Protein AF-A0A8K9XHC2-F1 (afdb_monomer)

Secondary structure (DSSP, 8-state):
-----STTPPPHHHHHHTTPPEEE--TT-HHHHHHHHHHH--TT--TT--GGGGGG-EEEGGGS-GGGEE--HHHHHTT-----EEPTT------GGG--S-S-----------------------

Struct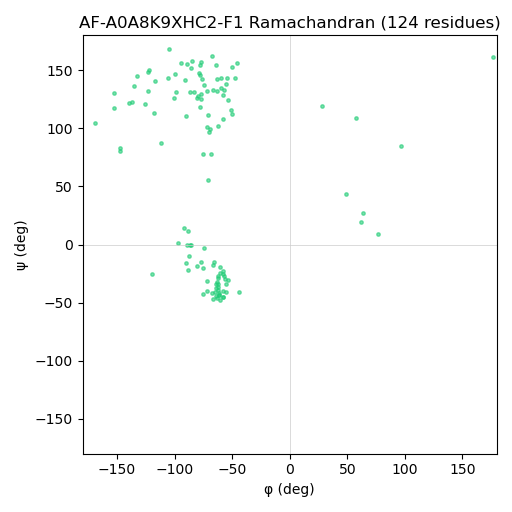ure (mmCIF, N/CA/C/O backbone):
data_AF-A0A8K9XHC2-F1
#
_entry.id   AF-A0A8K9XHC2-F1
#
loop_
_atom_site.group_PDB
_atom_site.id
_atom_site.type_symbol
_atom_site.label_atom_id
_atom_site.label_alt_id
_atom_site.label_comp_id
_atom_site.label_asym_id
_atom_site.label_entity_id
_atom_site.label_seq_id
_atom_site.pdbx_PDB_ins_code
_atom_site.Cartn_x
_atom_site.Cartn_y
_atom_site.Cartn_z
_atom_site.occupancy
_atom_site.B_iso_or_equiv
_atom_site.auth_seq_id
_atom_site.auth_comp_id
_atom_site.auth_asym_id
_atom_site.auth_atom_id
_atom_site.pdbx_PDB_model_num
ATOM 1 N N . MET A 1 1 ? -12.303 -5.537 -10.959 1.00 60.41 1 MET A N 1
ATOM 2 C CA . MET A 1 1 ? -11.953 -6.558 -9.946 1.00 60.41 1 MET A CA 1
ATOM 3 C C . MET A 1 1 ? -10.727 -6.063 -9.190 1.00 60.41 1 MET A C 1
ATOM 5 O O . MET A 1 1 ? -9.755 -5.713 -9.847 1.00 60.41 1 MET A O 1
ATOM 9 N N . VAL A 1 2 ? -10.771 -5.941 -7.861 1.00 71.94 2 VAL A N 1
ATOM 10 C CA . VAL A 1 2 ? -9.619 -5.462 -7.070 1.00 71.94 2 VAL A CA 1
ATOM 11 C C . VAL A 1 2 ? -8.892 -6.669 -6.490 1.00 71.94 2 VAL A C 1
ATOM 13 O O . VAL A 1 2 ? -9.538 -7.548 -5.931 1.00 71.94 2 VAL A O 1
ATOM 16 N N . TRP A 1 3 ? -7.571 -6.725 -6.634 1.00 79.62 3 TRP A N 1
ATOM 17 C CA . TRP A 1 3 ? -6.740 -7.809 -6.113 1.00 79.62 3 TRP A CA 1
ATOM 18 C C . TRP A 1 3 ? -5.671 -7.243 -5.182 1.00 79.62 3 TRP A C 1
ATOM 20 O O . TRP A 1 3 ? -5.235 -6.104 -5.358 1.00 79.62 3 TRP A O 1
ATOM 30 N N . CYS A 1 4 ? -5.284 -8.017 -4.169 1.00 86.12 4 CYS A N 1
ATOM 31 C CA . CYS A 1 4 ? -4.171 -7.648 -3.306 1.00 86.12 4 CYS A CA 1
ATOM 32 C C . CYS A 1 4 ? -2.860 -7.930 -4.043 1.00 86.12 4 CYS A C 1
ATOM 34 O O . CYS A 1 4 ? -2.656 -9.029 -4.548 1.00 86.12 4 CYS A O 1
ATOM 36 N N . SER A 1 5 ? -1.959 -6.953 -4.084 1.00 87.00 5 SER A N 1
ATOM 37 C CA . SER A 1 5 ? -0.645 -7.086 -4.714 1.00 87.00 5 SER A CA 1
ATOM 38 C C . SER A 1 5 ? 0.333 -7.933 -3.894 1.00 87.00 5 SER A C 1
ATOM 40 O O . SER A 1 5 ? 1.453 -8.149 -4.345 1.00 87.00 5 SER A O 1
ATOM 42 N N . VAL A 1 6 ? -0.058 -8.409 -2.708 1.00 84.81 6 VAL A N 1
ATOM 43 C CA . VAL A 1 6 ? 0.767 -9.291 -1.879 1.00 84.81 6 VAL A CA 1
ATOM 44 C C . VAL A 1 6 ? 0.751 -10.718 -2.434 1.00 84.81 6 VAL A C 1
ATOM 46 O O . VAL A 1 6 ? -0.330 -11.298 -2.582 1.00 84.81 6 VAL A O 1
ATOM 49 N N . PRO A 1 7 ? 1.923 -11.314 -2.720 1.00 82.94 7 PRO A N 1
ATOM 50 C CA . PRO A 1 7 ? 1.997 -12.689 -3.194 1.00 82.94 7 PRO A CA 1
ATOM 51 C C . PRO A 1 7 ? 1.459 -13.651 -2.128 1.00 82.94 7 PRO A C 1
ATOM 53 O O . PRO A 1 7 ? 1.814 -13.568 -0.952 1.00 82.94 7 PRO A O 1
ATOM 56 N N . GLY A 1 8 ? 0.580 -14.564 -2.544 1.00 78.81 8 GLY A N 1
ATOM 57 C CA . GLY A 1 8 ? -0.061 -15.526 -1.643 1.00 78.81 8 GLY A CA 1
ATOM 58 C C . GLY A 1 8 ? -1.190 -14.948 -0.784 1.00 78.81 8 GLY A C 1
ATOM 59 O O . GLY A 1 8 ? -1.668 -15.632 0.117 1.00 78.81 8 GLY A O 1
ATOM 60 N N . CYS A 1 9 ? -1.628 -13.710 -1.037 1.00 82.31 9 CYS A N 1
ATOM 61 C CA . CYS A 1 9 ? -2.807 -13.154 -0.381 1.00 82.31 9 CYS A CA 1
ATOM 62 C C . CYS A 1 9 ? -4.115 -13.681 -0.996 1.00 82.31 9 CYS A C 1
ATOM 64 O O . CYS A 1 9 ? -4.186 -14.072 -2.162 1.00 82.31 9 CYS A O 1
ATOM 66 N N . ALA A 1 10 ? -5.159 -13.663 -0.173 1.00 68.94 10 ALA A N 1
ATOM 67 C CA . ALA A 1 10 ? -6.520 -14.043 -0.485 1.00 68.94 10 ALA A CA 1
ATOM 68 C C . ALA A 1 10 ? -7.104 -13.284 -1.697 1.00 68.94 10 ALA A C 1
ATOM 70 O O . ALA A 1 10 ? -6.962 -12.067 -1.841 1.00 68.94 10 ALA A O 1
ATOM 71 N N . ASN A 1 11 ? -7.825 -14.006 -2.559 1.00 71.12 11 ASN A N 1
ATOM 72 C CA . ASN A 1 11 ? -8.512 -13.422 -3.715 1.00 71.12 11 ASN A CA 1
ATOM 73 C C . ASN A 1 11 ? -9.670 -12.502 -3.286 1.00 71.12 11 ASN A C 1
ATOM 75 O O . ASN A 1 11 ? -10.204 -12.631 -2.186 1.00 71.12 11 ASN A O 1
ATOM 79 N N . TYR A 1 12 ? -10.138 -11.636 -4.196 1.00 72.50 12 TYR A N 1
ATOM 80 C CA . TYR A 1 12 ? -11.240 -10.683 -3.961 1.00 72.50 12 TYR A CA 1
ATOM 81 C C . TYR A 1 12 ? -12.447 -11.280 -3.213 1.00 72.50 12 TYR A C 1
ATOM 83 O O . TYR A 1 12 ? -12.979 -10.647 -2.309 1.00 72.50 12 TYR A O 1
ATOM 91 N N . LYS A 1 13 ? -12.853 -12.516 -3.539 1.00 72.75 13 LYS A N 1
ATOM 92 C CA . LYS A 1 13 ? -13.980 -13.199 -2.878 1.00 72.75 13 LYS A CA 1
ATOM 93 C C . LYS A 1 13 ? -13.728 -13.486 -1.393 1.00 72.75 13 LYS A C 1
ATOM 95 O O . LYS A 1 13 ? -14.622 -13.309 -0.576 1.00 72.75 13 LYS A O 1
ATOM 100 N N . GLN A 1 14 ? -12.518 -13.913 -1.043 1.00 76.12 14 GLN A N 1
ATOM 101 C CA . GLN A 1 14 ? -12.125 -14.183 0.344 1.00 76.12 14 GLN A CA 1
ATOM 102 C C . GLN A 1 14 ? -11.967 -12.874 1.125 1.00 76.12 14 GLN A C 1
ATOM 104 O O . GLN A 1 14 ? -12.435 -12.766 2.253 1.00 76.12 14 GLN A O 1
ATOM 109 N N . ALA A 1 15 ? -11.393 -11.853 0.485 1.00 77.25 15 ALA A N 1
ATOM 110 C CA . ALA A 1 15 ? -11.332 -10.494 1.010 1.00 77.25 15 ALA A CA 1
ATOM 111 C C . ALA A 1 15 ? -12.737 -9.930 1.309 1.00 77.25 15 ALA A C 1
ATOM 113 O O . ALA A 1 15 ? -12.976 -9.389 2.387 1.00 77.25 15 ALA A O 1
ATOM 114 N N . GLN A 1 16 ? -13.686 -10.109 0.387 1.00 75.69 16 GLN A N 1
ATOM 115 C CA . GLN A 1 16 ? -15.073 -9.679 0.558 1.00 75.69 16 GLN A CA 1
ATOM 116 C C . GLN A 1 16 ? -15.767 -10.428 1.703 1.00 75.69 16 GLN A C 1
ATOM 118 O O . GLN A 1 16 ? -16.423 -9.792 2.523 1.00 75.69 16 GLN A O 1
ATOM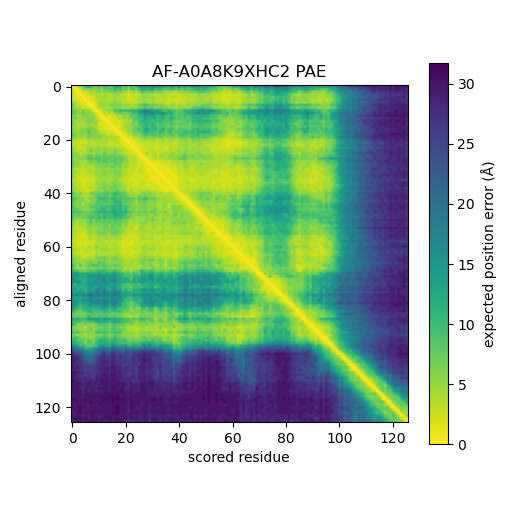 123 N N . ALA A 1 17 ? -15.584 -11.749 1.794 1.00 78.38 17 ALA A N 1
ATOM 124 C CA . ALA A 1 17 ? -16.130 -12.556 2.886 1.00 78.38 17 ALA A CA 1
ATOM 125 C C . ALA A 1 17 ? -15.572 -12.143 4.261 1.00 78.38 17 ALA A C 1
ATOM 127 O O . ALA A 1 17 ? -16.293 -12.177 5.252 1.00 78.38 17 ALA A O 1
ATOM 128 N N . ALA A 1 18 ? -14.312 -11.708 4.313 1.00 77.62 18 ALA A N 1
ATOM 129 C CA . ALA A 1 18 ? -13.662 -11.214 5.524 1.00 77.62 18 ALA A CA 1
ATOM 130 C C . ALA A 1 18 ? -13.904 -9.713 5.801 1.00 77.62 18 ALA A C 1
ATOM 132 O O . ALA A 1 18 ? -13.389 -9.188 6.785 1.00 77.62 18 ALA A O 1
ATOM 133 N N . GLY A 1 19 ? -14.655 -9.003 4.948 1.00 79.25 19 GLY A N 1
ATOM 134 C CA . GLY A 1 19 ? -14.954 -7.578 5.133 1.00 79.25 19 GLY A CA 1
ATOM 135 C C . GLY A 1 19 ? -13.727 -6.659 5.074 1.00 79.25 19 GLY A C 1
ATOM 136 O O . GLY A 1 19 ? -13.717 -5.598 5.700 1.00 79.25 19 GLY A O 1
ATOM 137 N N . VAL A 1 20 ? -12.674 -7.056 4.353 1.00 83.50 20 VAL A N 1
ATOM 138 C CA . VAL A 1 20 ? -11.405 -6.310 4.322 1.00 83.50 20 VAL A CA 1
ATOM 139 C C . VAL A 1 20 ? -11.495 -5.101 3.392 1.00 83.50 20 VAL A C 1
ATOM 141 O O . VAL A 1 20 ? -12.155 -5.133 2.351 1.00 83.50 20 VAL A O 1
ATOM 144 N N . THR A 1 21 ? -10.780 -4.033 3.733 1.00 83.56 21 THR A N 1
ATOM 145 C CA . THR A 1 21 ? -10.693 -2.823 2.906 1.00 83.56 21 THR A CA 1
ATOM 146 C C . THR A 1 21 ? -9.403 -2.816 2.094 1.00 83.56 21 THR A C 1
ATOM 148 O O . THR A 1 21 ? -8.372 -3.315 2.538 1.00 83.56 21 THR A O 1
ATOM 151 N N . PHE A 1 22 ? -9.442 -2.256 0.883 1.00 86.06 22 PHE A N 1
ATOM 152 C CA . PHE A 1 22 ? -8.257 -2.123 0.032 1.00 86.06 22 PHE A CA 1
ATOM 153 C C . PHE A 1 22 ? -7.695 -0.707 0.113 1.00 86.06 22 PHE A C 1
ATOM 155 O O . PHE A 1 22 ? -8.394 0.266 -0.173 1.00 86.06 22 PHE A O 1
ATOM 162 N N . HIS A 1 23 ? -6.409 -0.606 0.427 1.00 86.81 23 HIS A N 1
ATOM 163 C CA . HIS A 1 23 ? -5.684 0.648 0.556 1.00 86.81 23 HIS A CA 1
ATOM 164 C C . HIS A 1 23 ? -4.760 0.857 -0.644 1.00 86.81 23 HIS A C 1
ATOM 166 O O . HIS A 1 23 ? -4.211 -0.091 -1.217 1.00 86.81 23 HIS A O 1
ATOM 172 N N . ARG A 1 24 ? -4.642 2.121 -1.062 1.00 85.94 24 ARG A N 1
ATOM 173 C CA . ARG A 1 24 ? -3.741 2.555 -2.137 1.00 85.94 24 ARG A CA 1
ATOM 174 C C . ARG A 1 24 ? -2.427 3.033 -1.532 1.00 85.94 24 ARG A C 1
ATOM 176 O O . ARG A 1 24 ? -2.418 3.477 -0.387 1.00 85.94 24 ARG A O 1
ATOM 183 N N . LEU A 1 25 ? -1.359 2.998 -2.323 1.00 84.75 25 LEU A N 1
ATOM 184 C CA . LEU A 1 25 ? -0.085 3.572 -1.905 1.00 84.75 25 LEU A CA 1
ATOM 185 C C . LEU A 1 25 ? -0.224 5.089 -1.693 1.00 84.75 25 LEU A C 1
ATOM 187 O O . LEU A 1 25 ? -0.944 5.752 -2.452 1.00 84.75 25 LEU A O 1
ATOM 191 N N . PRO A 1 26 ? 0.457 5.648 -0.680 1.00 80.81 26 PRO A N 1
ATOM 192 C CA . PRO A 1 26 ? 0.471 7.081 -0.439 1.00 80.81 26 PRO A CA 1
ATOM 193 C C . PRO A 1 26 ? 1.276 7.783 -1.539 1.00 80.81 26 PRO A C 1
ATOM 195 O O . PRO A 1 26 ? 2.496 7.874 -1.482 1.00 80.81 26 PRO A O 1
ATOM 198 N N . VAL A 1 27 ? 0.581 8.307 -2.553 1.00 77.25 27 VAL A N 1
ATOM 199 C CA . VAL A 1 27 ? 1.205 8.993 -3.706 1.00 77.25 27 VAL A CA 1
ATOM 200 C C . VAL A 1 27 ? 1.982 10.248 -3.283 1.00 77.25 27 VAL A C 1
ATOM 202 O O . VAL A 1 27 ? 2.939 10.628 -3.949 1.00 77.25 27 VAL A O 1
ATOM 205 N N . ARG A 1 28 ? 1.594 10.877 -2.165 1.00 78.44 28 ARG A N 1
ATOM 206 C CA . ARG A 1 28 ? 2.290 12.047 -1.607 1.00 78.44 28 ARG A CA 1
ATOM 207 C C . ARG A 1 28 ? 3.641 11.691 -0.982 1.00 78.44 28 ARG A C 1
ATOM 209 O O . ARG A 1 28 ? 4.567 12.485 -1.085 1.00 78.44 28 ARG A O 1
ATOM 216 N N . ASP A 1 29 ? 3.766 10.486 -0.427 1.00 82.62 29 ASP A N 1
ATOM 217 C CA . ASP A 1 29 ? 4.953 10.034 0.301 1.00 82.62 29 ASP A CA 1
ATOM 218 C C . ASP A 1 29 ? 5.663 8.930 -0.487 1.00 82.62 29 ASP A C 1
ATOM 220 O O . ASP A 1 29 ? 5.434 7.727 -0.308 1.00 82.62 29 ASP A O 1
ATOM 224 N N . ILE A 1 30 ? 6.551 9.346 -1.392 1.00 83.56 30 ILE A N 1
ATOM 225 C CA . ILE A 1 30 ? 7.289 8.427 -2.271 1.00 83.56 30 ILE A CA 1
ATOM 226 C C . ILE A 1 30 ? 8.151 7.464 -1.446 1.00 83.56 30 ILE A C 1
ATOM 228 O O . ILE A 1 30 ? 8.179 6.271 -1.741 1.00 83.56 30 ILE A O 1
ATOM 232 N N . THR A 1 31 ? 8.814 7.949 -0.393 1.00 86.12 31 THR A N 1
ATOM 233 C CA . THR A 1 31 ? 9.662 7.133 0.494 1.00 86.12 31 THR A CA 1
ATOM 234 C C . THR A 1 31 ? 8.878 5.990 1.134 1.00 86.12 31 THR A C 1
ATOM 236 O O . THR A 1 31 ? 9.308 4.838 1.092 1.00 86.12 31 THR A O 1
ATOM 239 N N . ARG A 1 32 ? 7.677 6.278 1.637 1.00 84.44 32 ARG A N 1
ATOM 240 C CA . ARG A 1 32 ? 6.789 5.265 2.208 1.00 84.44 32 ARG A CA 1
ATOM 241 C C . ARG A 1 32 ? 6.263 4.301 1.155 1.00 84.44 32 ARG A C 1
ATOM 243 O O . ARG A 1 32 ? 6.241 3.094 1.374 1.00 84.44 32 ARG A O 1
ATOM 250 N N . SER A 1 33 ? 5.883 4.814 -0.011 1.00 86.25 33 SER A N 1
ATOM 251 C CA . SER A 1 33 ? 5.470 3.970 -1.134 1.00 86.25 33 SER A CA 1
ATOM 252 C C . SER A 1 33 ? 6.569 2.982 -1.535 1.00 86.25 33 SER A C 1
ATOM 254 O O . SER A 1 33 ? 6.293 1.808 -1.760 1.00 86.25 33 SER A O 1
ATOM 256 N N . ARG A 1 34 ? 7.832 3.418 -1.538 1.00 86.44 34 ARG A N 1
ATOM 257 C CA . ARG A 1 34 ? 8.995 2.549 -1.765 1.00 86.44 34 ARG A CA 1
ATOM 258 C C . ARG A 1 34 ? 9.129 1.465 -0.702 1.00 86.44 34 ARG A C 1
ATOM 260 O O . ARG A 1 34 ? 9.351 0.309 -1.050 1.00 86.44 34 ARG A O 1
ATOM 267 N N . GLN A 1 35 ? 8.947 1.809 0.572 1.00 87.38 35 GLN A N 1
ATOM 268 C CA . GLN A 1 35 ? 8.956 0.831 1.663 1.00 87.38 35 GLN A CA 1
ATOM 269 C C . GLN A 1 35 ? 7.824 -0.190 1.527 1.00 87.38 35 GLN A C 1
ATOM 271 O O . GLN A 1 35 ? 8.048 -1.377 1.738 1.00 87.38 35 GLN A O 1
ATOM 276 N N . TRP A 1 36 ? 6.629 0.238 1.112 1.00 88.19 36 TRP A N 1
ATOM 277 C CA . TRP A 1 36 ? 5.526 -0.678 0.821 1.00 88.19 36 TRP A CA 1
ATOM 278 C C . TRP A 1 36 ? 5.890 -1.656 -0.295 1.00 88.19 36 TRP A C 1
ATOM 280 O O . TRP A 1 36 ? 5.693 -2.857 -0.138 1.00 88.19 36 TRP A O 1
ATOM 290 N N . LEU A 1 37 ? 6.453 -1.166 -1.401 1.00 88.12 37 LEU A N 1
ATOM 291 C CA . LEU A 1 37 ? 6.887 -2.012 -2.517 1.00 88.12 37 LEU A CA 1
ATOM 292 C C . LEU A 1 37 ? 7.968 -3.010 -2.076 1.00 88.12 37 LEU A C 1
ATOM 294 O O . LEU A 1 37 ? 7.861 -4.203 -2.368 1.00 88.12 37 LEU A O 1
ATOM 298 N N . ALA A 1 38 ? 8.943 -2.546 -1.289 1.00 86.19 38 ALA A N 1
ATOM 299 C CA . ALA A 1 38 ? 9.985 -3.385 -0.704 1.00 86.19 38 ALA A CA 1
ATOM 300 C C . ALA A 1 38 ? 9.426 -4.452 0.256 1.00 86.19 38 ALA A C 1
ATOM 302 O O . ALA A 1 38 ? 9.940 -5.570 0.300 1.00 86.19 38 ALA A O 1
ATOM 303 N N . ALA A 1 39 ? 8.376 -4.127 1.014 1.00 84.88 39 ALA A N 1
ATOM 304 C CA . ALA A 1 39 ? 7.741 -5.030 1.969 1.00 84.88 39 ALA A CA 1
ATOM 305 C C . ALA A 1 39 ? 6.872 -6.092 1.277 1.00 84.88 39 ALA A C 1
ATOM 307 O O . ALA A 1 39 ? 6.947 -7.266 1.626 1.00 84.88 39 ALA A O 1
ATOM 308 N N . ILE A 1 40 ? 6.102 -5.698 0.257 1.00 85.19 40 ILE A N 1
ATOM 309 C CA . ILE A 1 40 ? 5.219 -6.581 -0.520 1.00 85.19 40 ILE A CA 1
ATOM 310 C C . ILE A 1 40 ? 6.019 -7.659 -1.273 1.00 85.19 40 ILE A C 1
ATOM 312 O O . ILE A 1 40 ? 5.510 -8.766 -1.453 1.00 85.19 40 ILE A O 1
ATOM 316 N N . LYS A 1 41 ? 7.252 -7.348 -1.711 1.00 78.94 41 LYS A N 1
ATOM 317 C CA . LYS A 1 41 ? 8.149 -8.264 -2.449 1.00 78.94 41 LYS A CA 1
ATOM 318 C C . LYS A 1 41 ? 7.459 -8.971 -3.624 1.00 78.94 41 LYS A C 1
ATOM 320 O O . LYS A 1 41 ? 7.611 -10.175 -3.825 1.00 78.94 41 LYS A O 1
ATOM 325 N N . ASN A 1 42 ? 6.665 -8.233 -4.396 1.00 80.88 42 ASN A N 1
ATOM 326 C CA . ASN A 1 42 ? 5.995 -8.781 -5.572 1.00 80.88 42 ASN A CA 1
ATOM 327 C C . ASN A 1 42 ? 6.923 -8.692 -6.790 1.00 80.88 42 ASN A C 1
ATOM 329 O O . ASN A 1 42 ? 7.437 -7.624 -7.092 1.00 80.88 42 ASN A O 1
ATOM 333 N N . ALA A 1 43 ? 7.076 -9.786 -7.538 1.00 77.56 43 ALA A N 1
ATOM 334 C CA . ALA A 1 43 ? 7.879 -9.823 -8.763 1.00 77.56 43 ALA A CA 1
ATOM 335 C C . ALA A 1 43 ? 7.428 -8.810 -9.840 1.00 77.56 43 ALA A C 1
ATOM 337 O O . ALA A 1 43 ? 8.216 -8.438 -10.703 1.00 77.56 43 ALA A O 1
ATOM 338 N N . ALA A 1 44 ? 6.172 -8.354 -9.798 1.00 76.69 44 ALA A N 1
ATOM 339 C CA . ALA A 1 44 ? 5.633 -7.367 -10.732 1.00 76.69 44 ALA A CA 1
ATOM 340 C C . ALA A 1 44 ? 5.995 -5.907 -10.392 1.00 76.69 44 ALA A C 1
ATOM 342 O O . ALA A 1 44 ? 5.868 -5.038 -11.261 1.00 76.69 44 ALA A O 1
ATOM 343 N N . TYR A 1 45 ? 6.403 -5.617 -9.150 1.00 81.75 45 TYR A N 1
ATOM 344 C CA . TYR A 1 45 ? 6.645 -4.254 -8.678 1.00 81.75 45 TYR A CA 1
ATOM 345 C C . TYR A 1 45 ? 7.934 -4.171 -7.858 1.00 81.75 45 TYR A C 1
ATOM 347 O O . TYR A 1 45 ? 8.063 -4.816 -6.824 1.00 81.75 45 TYR A O 1
ATOM 355 N N . ASP A 1 46 ? 8.855 -3.316 -8.291 1.00 79.81 46 ASP A N 1
ATOM 356 C CA . ASP A 1 46 ? 10.114 -3.046 -7.593 1.00 79.81 46 ASP A CA 1
ATOM 357 C C . ASP A 1 46 ? 10.081 -1.683 -6.875 1.00 79.81 46 ASP A C 1
ATOM 359 O O . ASP A 1 46 ? 9.210 -0.852 -7.134 1.00 79.81 46 ASP A O 1
ATOM 363 N N . VAL A 1 47 ? 11.047 -1.407 -6.002 1.00 80.12 47 VAL A N 1
ATOM 364 C CA . VAL A 1 47 ? 11.206 -0.135 -5.273 1.00 80.12 47 VAL A CA 1
ATOM 365 C C . VAL A 1 47 ? 11.328 1.062 -6.230 1.00 80.12 47 VAL A C 1
ATOM 367 O O . VAL A 1 47 ? 10.921 2.173 -5.899 1.00 80.12 47 VAL A O 1
ATOM 370 N N . ASN A 1 48 ? 11.821 0.835 -7.449 1.00 76.88 48 ASN A N 1
ATOM 371 C CA . ASN A 1 48 ? 11.938 1.849 -8.503 1.00 76.88 48 ASN A CA 1
ATOM 372 C C . ASN A 1 48 ? 10.713 1.924 -9.433 1.00 76.88 48 ASN A C 1
ATOM 374 O O . ASN A 1 48 ? 10.781 2.518 -10.508 1.00 76.88 48 ASN A O 1
ATOM 378 N N . THR A 1 49 ? 9.590 1.312 -9.054 1.00 80.50 49 THR A N 1
ATOM 379 C CA . THR A 1 49 ? 8.354 1.353 -9.844 1.00 80.50 49 THR A CA 1
ATOM 380 C C . THR A 1 49 ? 7.901 2.796 -10.080 1.00 80.50 49 THR A C 1
ATOM 382 O O . THR A 1 49 ? 7.833 3.596 -9.149 1.00 80.50 49 THR A O 1
ATOM 385 N N . ALA A 1 50 ? 7.551 3.122 -11.327 1.00 80.62 50 ALA A N 1
ATOM 386 C CA . ALA A 1 50 ? 7.016 4.433 -11.685 1.00 80.62 50 ALA A CA 1
ATOM 387 C C . ALA A 1 50 ? 5.710 4.745 -10.932 1.00 80.62 50 ALA A C 1
ATOM 389 O O . ALA A 1 50 ? 4.856 3.869 -10.753 1.00 80.62 50 ALA A O 1
ATOM 390 N N . LEU A 1 51 ? 5.532 6.016 -10.562 1.00 79.62 51 LEU A N 1
ATOM 391 C CA . LEU A 1 51 ? 4.341 6.535 -9.874 1.00 79.62 51 LEU A CA 1
ATOM 392 C C . LEU A 1 51 ? 3.033 6.200 -10.610 1.00 79.62 51 LEU A C 1
ATOM 394 O O . LEU A 1 51 ? 2.020 5.937 -9.966 1.00 79.62 51 LEU A O 1
ATOM 398 N N . ASP A 1 52 ? 3.067 6.093 -11.940 1.00 82.69 52 ASP A N 1
ATOM 399 C CA . ASP A 1 52 ? 1.910 5.729 -12.771 1.00 82.69 52 ASP A CA 1
ATOM 400 C C . ASP A 1 52 ? 1.345 4.338 -12.450 1.00 82.69 52 ASP A C 1
ATOM 402 O O . ASP A 1 52 ? 0.165 4.062 -12.668 1.00 82.69 52 ASP A O 1
ATOM 406 N N . LYS A 1 53 ? 2.171 3.444 -11.891 1.00 81.62 53 LYS A N 1
ATOM 407 C CA . LYS A 1 53 ? 1.758 2.092 -11.494 1.00 81.62 53 LYS A CA 1
ATOM 408 C C . LYS A 1 53 ? 1.249 2.023 -10.053 1.00 81.62 53 LYS A C 1
ATOM 410 O O . LYS A 1 53 ? 0.555 1.067 -9.714 1.00 81.62 53 LYS A O 1
ATOM 415 N N . TYR A 1 54 ? 1.505 3.027 -9.213 1.00 84.00 54 TYR A N 1
ATOM 416 C CA . TYR A 1 54 ? 1.015 3.078 -7.827 1.00 84.00 54 TYR A CA 1
ATOM 417 C C . TYR A 1 54 ? -0.511 2.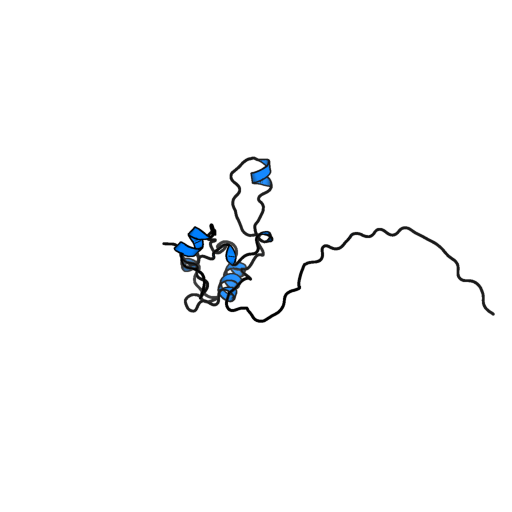941 -7.702 1.00 84.00 54 TYR A C 1
ATOM 419 O O . TYR A 1 54 ? -0.961 2.212 -6.815 1.00 84.00 54 TYR A O 1
ATOM 427 N N . PRO A 1 55 ? -1.351 3.554 -8.566 1.00 82.00 55 PRO A N 1
ATOM 428 C CA . PRO A 1 55 ? -2.795 3.347 -8.502 1.00 82.00 55 PRO A CA 1
ATOM 429 C C . PRO A 1 55 ? -3.230 1.913 -8.824 1.00 82.00 55 PRO A C 1
ATOM 431 O O . PRO A 1 55 ? -4.363 1.573 -8.477 1.00 82.00 55 PRO A O 1
ATOM 434 N N . ASN A 1 56 ? -2.373 1.079 -9.419 1.00 83.25 56 ASN A N 1
ATOM 435 C CA . ASN A 1 56 ? -2.650 -0.338 -9.673 1.00 83.25 56 ASN A CA 1
ATOM 436 C C . ASN A 1 56 ? -2.248 -1.232 -8.494 1.00 83.25 56 ASN A C 1
ATOM 438 O O . ASN A 1 56 ? -2.807 -2.316 -8.333 1.00 83.25 56 ASN A O 1
ATOM 442 N N . VAL A 1 57 ? -1.337 -0.762 -7.639 1.00 86.06 57 VAL A N 1
ATOM 443 C CA . VAL A 1 57 ? -0.924 -1.480 -6.433 1.00 86.06 57 VAL A CA 1
ATOM 444 C C . VAL A 1 57 ? -1.965 -1.262 -5.329 1.00 86.06 57 VAL A C 1
ATOM 446 O O . VAL A 1 57 ? -2.368 -0.136 -5.004 1.00 86.06 57 VAL A O 1
ATOM 449 N N . ARG A 1 58 ? -2.463 -2.368 -4.775 1.00 87.50 58 ARG A N 1
ATOM 450 C CA . ARG A 1 58 ? -3.494 -2.391 -3.730 1.00 87.50 58 ARG A CA 1
ATOM 451 C C . ARG A 1 58 ? -3.089 -3.377 -2.654 1.00 87.50 58 ARG A C 1
ATOM 453 O O . ARG A 1 58 ? -2.689 -4.495 -2.961 1.00 87.50 58 ARG A O 1
ATOM 460 N N . VAL A 1 59 ? -3.251 -2.982 -1.400 1.00 87.88 59 VAL A N 1
ATOM 461 C CA . VAL A 1 59 ? -2.967 -3.842 -0.248 1.00 87.88 59 VAL A CA 1
ATOM 462 C C . VAL A 1 59 ? -4.230 -3.935 0.599 1.00 87.88 59 VAL A C 1
ATOM 464 O O . VAL A 1 59 ? -4.877 -2.916 0.843 1.00 87.88 59 VAL A O 1
ATOM 467 N N . CYS A 1 60 ? -4.636 -5.141 0.994 1.00 87.69 60 CYS A N 1
ATOM 468 C CA . CYS A 1 60 ? -5.792 -5.311 1.875 1.00 87.69 60 CYS A CA 1
ATOM 469 C C . CYS A 1 60 ? -5.445 -4.972 3.334 1.00 87.69 60 CYS A C 1
ATOM 471 O O . CYS A 1 60 ? -4.288 -5.044 3.746 1.00 87.69 60 CYS A O 1
ATOM 473 N N . SER A 1 61 ? -6.462 -4.631 4.127 1.00 85.50 61 SER A N 1
ATOM 474 C CA . SER A 1 61 ? -6.320 -4.260 5.539 1.00 85.50 61 SER A CA 1
ATOM 475 C C . SER A 1 61 ? -5.732 -5.364 6.421 1.00 85.50 61 SER A C 1
ATOM 477 O O . SER A 1 61 ? -5.208 -5.053 7.476 1.00 85.50 61 SER A O 1
ATOM 479 N N . GLN A 1 62 ? -5.755 -6.631 5.994 1.00 85.19 62 GLN A N 1
ATOM 480 C CA . GLN A 1 62 ? -5.151 -7.754 6.732 1.00 85.19 62 GLN A CA 1
ATOM 481 C C . GLN A 1 62 ? -3.623 -7.683 6.820 1.00 85.19 62 GLN A C 1
ATOM 483 O O . GLN A 1 62 ? -3.027 -8.366 7.647 1.00 85.19 62 GLN A O 1
ATOM 488 N N . HIS A 1 63 ? -2.987 -6.886 5.960 1.00 86.81 63 HIS A N 1
ATOM 489 C CA . HIS A 1 63 ? -1.540 -6.674 5.998 1.00 86.81 63 HIS A CA 1
ATOM 490 C C . HIS A 1 63 ? -1.119 -5.553 6.961 1.00 86.81 63 HIS A C 1
ATOM 492 O O . HIS A 1 63 ? 0.074 -5.276 7.091 1.00 86.81 63 HIS A O 1
ATOM 498 N N . PHE A 1 64 ? -2.092 -4.923 7.622 1.00 85.56 64 PHE A N 1
ATOM 499 C CA . PHE A 1 64 ? -1.916 -3.833 8.574 1.00 85.56 64 PHE A CA 1
ATOM 500 C C . PHE A 1 64 ? -2.526 -4.221 9.916 1.00 85.56 64 PHE A C 1
ATOM 502 O O . PHE A 1 64 ? -3.496 -4.981 9.970 1.00 85.56 64 PHE A O 1
ATOM 509 N N . GLN A 1 65 ? -1.972 -3.690 10.999 1.00 82.31 65 GLN A N 1
ATOM 510 C CA . GLN A 1 65 ? -2.573 -3.846 12.315 1.00 82.31 65 GLN A CA 1
ATOM 511 C C . GLN A 1 65 ? -3.764 -2.876 12.446 1.00 82.31 65 GLN A C 1
ATOM 513 O O . GLN A 1 65 ? -3.726 -1.783 11.876 1.00 82.31 65 GLN A O 1
ATOM 518 N N . PRO A 1 66 ? -4.849 -3.223 13.158 1.00 77.38 66 PRO A N 1
ATOM 519 C CA . PRO A 1 66 ? -5.968 -2.303 13.378 1.00 77.38 66 PRO A CA 1
ATOM 520 C C . PRO A 1 66 ? -5.547 -0.992 14.079 1.00 77.38 66 PRO A C 1
ATOM 522 O O . PRO A 1 66 ? -6.173 0.046 13.868 1.00 77.38 66 PRO A O 1
ATOM 525 N N . GLU A 1 67 ? -4.457 -1.009 14.844 1.00 78.75 67 GLU A N 1
ATOM 526 C CA . GLU A 1 67 ? -3.864 0.137 15.545 1.00 78.75 67 GLU A CA 1
ATOM 527 C C . GLU A 1 67 ? -3.105 1.090 14.608 1.00 78.75 67 GLU A C 1
ATOM 529 O O . GLU A 1 67 ? -2.881 2.261 14.940 1.00 78.75 67 GLU A O 1
ATOM 534 N N . ASP A 1 68 ? -2.720 0.605 13.428 1.00 80.94 68 ASP A N 1
ATOM 535 C CA . ASP A 1 68 ? -2.032 1.381 12.398 1.00 80.94 68 ASP A CA 1
ATOM 536 C C . ASP A 1 68 ? -2.979 2.315 11.631 1.00 80.94 68 ASP A C 1
ATOM 538 O O . ASP A 1 68 ? -2.554 3.229 10.909 1.00 80.94 68 ASP A O 1
ATOM 542 N N . PHE A 1 69 ? -4.283 2.084 11.766 1.00 81.19 69 PHE A N 1
ATOM 543 C CA . PHE A 1 69 ? -5.284 2.938 11.164 1.00 81.19 69 PHE A CA 1
ATOM 544 C C . PHE A 1 69 ? -5.392 4.242 11.944 1.00 81.19 69 PHE A C 1
ATOM 546 O O . PHE A 1 69 ? -5.394 4.295 13.174 1.00 81.19 69 PHE A O 1
ATOM 553 N N . GLU A 1 70 ? -5.478 5.326 11.192 1.00 77.00 70 GLU A N 1
ATOM 554 C CA . GLU A 1 70 ? -5.787 6.632 11.733 1.00 77.00 70 GLU A CA 1
ATOM 555 C C . GLU A 1 70 ? -7.253 6.627 12.161 1.00 77.00 70 GLU A C 1
ATOM 557 O O . GLU A 1 70 ? -8.176 6.563 11.344 1.00 77.00 70 GLU A O 1
ATOM 562 N N . THR A 1 71 ? -7.482 6.686 13.469 1.00 67.31 71 THR A N 1
ATOM 563 C CA . THR A 1 71 ? -8.778 7.091 13.996 1.00 67.31 71 THR A CA 1
ATOM 564 C C . THR A 1 71 ? -8.906 8.582 13.744 1.00 67.31 71 THR A C 1
ATOM 566 O O . THR A 1 71 ? -8.314 9.387 14.464 1.00 67.31 71 THR A O 1
ATOM 569 N N . ASP A 1 72 ? -9.652 8.953 12.704 1.00 69.25 72 ASP A N 1
ATOM 570 C CA . ASP A 1 72 ? -9.990 10.347 12.432 1.00 69.25 72 ASP A CA 1
ATOM 571 C C . ASP A 1 72 ? -10.953 10.856 13.519 1.00 69.25 72 ASP A C 1
ATOM 573 O O . ASP A 1 72 ? -12.172 10.920 13.345 1.00 69.25 72 ASP A O 1
ATOM 577 N N . LEU A 1 73 ? -10.379 11.165 14.686 1.00 67.69 73 LEU A N 1
ATOM 578 C CA . LEU A 1 73 ? -11.071 11.674 15.867 1.00 67.69 73 LEU A CA 1
ATOM 579 C C . LEU A 1 73 ? -11.843 12.950 15.526 1.00 67.69 73 LEU A C 1
ATOM 581 O O . LEU A 1 73 ? -12.901 13.206 16.087 1.00 67.69 73 LEU A O 1
ATOM 585 N N . ARG A 1 74 ? -11.348 13.724 14.556 1.00 65.94 74 ARG A N 1
ATOM 586 C CA . ARG A 1 74 ? -11.999 14.932 14.054 1.00 65.94 74 ARG A CA 1
ATOM 587 C C . ARG A 1 74 ? -13.305 14.600 13.344 1.00 65.94 74 ARG A C 1
ATOM 589 O O . ARG A 1 74 ? -14.326 15.208 13.649 1.00 65.94 74 ARG A O 1
ATOM 596 N N . SER A 1 75 ? -13.291 13.605 12.458 1.00 68.31 75 SER A N 1
ATOM 597 C CA . SER A 1 75 ? -14.514 13.106 11.823 1.00 68.31 75 SER A CA 1
ATOM 598 C C . SER A 1 75 ? -15.476 12.479 12.835 1.00 68.31 75 SER A C 1
ATOM 600 O O . SER A 1 75 ? -16.677 12.708 12.727 1.00 68.31 75 SER A O 1
ATOM 602 N N . GLN A 1 76 ? -14.975 11.770 13.856 1.00 71.81 76 GLN A N 1
ATOM 603 C CA . GLN A 1 76 ? -15.819 11.250 14.944 1.00 71.81 76 GLN A CA 1
ATOM 604 C C . GLN A 1 76 ? -16.486 12.376 15.747 1.00 71.81 76 GLN A C 1
ATOM 606 O O . GLN A 1 76 ? -17.691 12.329 15.976 1.00 71.81 76 GLN A O 1
ATOM 611 N N . LEU A 1 77 ? -15.730 13.414 16.116 1.00 75.88 77 LEU A N 1
ATOM 612 C CA . LEU A 1 77 ? -16.238 14.590 16.829 1.00 75.88 77 LEU A CA 1
ATOM 613 C C . LEU A 1 77 ? -17.245 15.392 15.994 1.00 75.88 77 LEU A C 1
ATOM 615 O O . LEU A 1 77 ? -18.184 15.956 16.544 1.00 75.88 77 LEU A O 1
ATOM 619 N N . MET A 1 78 ? -17.061 15.445 14.673 1.00 78.38 78 MET A N 1
ATOM 620 C CA . MET A 1 78 ? -17.949 16.164 13.751 1.00 78.38 78 MET A CA 1
ATOM 621 C C . MET A 1 78 ? -19.112 15.309 13.219 1.00 78.38 78 MET A C 1
ATOM 623 O O . MET A 1 78 ? -19.901 15.806 12.419 1.00 78.38 78 MET A O 1
ATOM 627 N N . GLY A 1 79 ? -19.222 14.034 13.612 1.00 74.94 79 GLY A N 1
ATOM 628 C CA . GLY A 1 79 ? -20.240 13.113 13.090 1.00 74.94 79 GLY A CA 1
ATOM 629 C C . GLY A 1 79 ? -20.131 12.852 11.580 1.00 74.94 79 GLY A C 1
ATOM 630 O O . GLY A 1 79 ? -21.099 12.434 10.947 1.00 74.94 79 GLY A O 1
ATOM 631 N N . LEU A 1 80 ? -18.966 13.119 10.985 1.00 74.12 80 LEU A N 1
ATOM 632 C CA . LEU A 1 80 ? -18.704 12.905 9.566 1.00 74.12 80 LEU A CA 1
ATOM 633 C C . LEU A 1 80 ? -18.255 11.460 9.320 1.00 74.12 80 LEU A C 1
ATOM 635 O O . LEU A 1 80 ? -17.643 10.840 10.194 1.00 74.12 80 LEU A O 1
ATOM 639 N N . PRO A 1 81 ? -18.508 10.904 8.120 1.00 61.31 81 PRO A N 1
ATOM 640 C CA . PRO A 1 81 ? -17.996 9.590 7.759 1.00 61.31 81 PRO A CA 1
ATOM 641 C C . PRO A 1 81 ? -16.462 9.621 7.765 1.00 61.31 81 PRO A C 1
ATOM 643 O O . PRO A 1 81 ? -15.826 10.131 6.840 1.00 61.31 81 PRO A O 1
ATOM 646 N N . GLY A 1 82 ? -15.871 9.080 8.831 1.00 59.84 82 GLY A N 1
ATOM 647 C CA . GLY A 1 82 ? -14.426 9.003 8.996 1.00 59.84 82 GLY A CA 1
ATOM 648 C C . GLY A 1 82 ? -13.788 8.201 7.869 1.00 59.84 82 GLY A C 1
ATOM 649 O O . GLY A 1 82 ? -14.263 7.126 7.488 1.00 59.84 82 GLY A O 1
ATOM 650 N N . ARG A 1 83 ? -12.691 8.718 7.316 1.00 65.75 83 ARG A N 1
ATOM 651 C CA . ARG A 1 83 ? -11.905 7.974 6.332 1.00 65.75 83 ARG A CA 1
ATOM 652 C C . ARG A 1 83 ? -11.018 6.987 7.078 1.00 65.75 83 ARG A C 1
ATOM 654 O O . ARG A 1 83 ? -10.264 7.382 7.956 1.00 65.75 83 ARG A O 1
ATOM 661 N N . ARG A 1 84 ? -11.065 5.705 6.702 1.00 68.69 84 ARG A N 1
ATOM 662 C CA . ARG A 1 84 ? -10.080 4.712 7.161 1.00 68.69 84 ARG A CA 1
ATOM 663 C C . ARG A 1 84 ? -8.765 4.919 6.407 1.00 68.69 84 ARG A C 1
ATOM 665 O O . ARG A 1 84 ? -8.490 4.228 5.423 1.00 68.69 84 ARG A O 1
ATOM 672 N N . THR A 1 85 ? -7.998 5.922 6.818 1.00 72.19 85 THR A N 1
ATOM 673 C CA . THR A 1 85 ? -6.623 6.148 6.362 1.00 72.19 85 THR A CA 1
ATOM 674 C C . THR A 1 85 ? -5.644 5.409 7.265 1.00 72.19 85 THR A C 1
ATOM 676 O O . THR A 1 85 ? -5.954 5.063 8.400 1.00 72.19 85 THR A O 1
ATOM 679 N N . LEU A 1 86 ? -4.473 5.092 6.726 1.00 80.00 86 LEU A N 1
ATOM 680 C CA . LEU A 1 86 ? -3.364 4.556 7.510 1.00 80.00 86 LEU A CA 1
ATOM 681 C C . LEU A 1 86 ? -2.525 5.732 7.992 1.00 80.00 86 LEU A C 1
ATOM 683 O O . LEU A 1 86 ? -2.283 6.642 7.192 1.00 80.00 86 LEU A O 1
ATOM 687 N N . LYS A 1 87 ? -2.027 5.661 9.231 1.00 79.00 87 LYS A N 1
ATOM 688 C CA . LYS A 1 87 ? -1.087 6.647 9.785 1.00 79.00 87 LYS A CA 1
ATOM 689 C C . LYS A 1 87 ? 0.086 6.899 8.834 1.00 79.00 87 LYS A C 1
ATOM 691 O O . LYS A 1 87 ? 0.450 6.018 8.043 1.00 79.00 87 LYS A O 1
ATOM 696 N N . SER A 1 88 ? 0.672 8.095 8.901 1.00 69.88 88 SER A N 1
ATOM 697 C CA . SER A 1 88 ? 1.730 8.538 7.978 1.00 69.88 88 SER A CA 1
ATOM 698 C C . SER A 1 88 ? 2.930 7.590 7.920 1.00 69.88 88 SER A C 1
ATOM 700 O O . SER A 1 88 ? 3.438 7.376 6.829 1.00 69.88 88 SER A O 1
ATOM 702 N N . GLU A 1 89 ? 3.296 6.944 9.031 1.00 74.06 89 GLU A N 1
ATOM 703 C CA . GLU A 1 89 ? 4.511 6.114 9.148 1.00 74.06 89 GLU A CA 1
ATOM 704 C C . GLU A 1 89 ? 4.283 4.609 8.946 1.00 74.06 89 GLU A C 1
ATOM 706 O O . GLU A 1 89 ? 5.207 3.805 9.049 1.00 74.06 89 GLU A O 1
ATOM 711 N N . VAL A 1 90 ? 3.050 4.187 8.659 1.00 82.81 90 VAL A N 1
ATOM 712 C CA . VAL A 1 90 ? 2.724 2.757 8.634 1.00 82.81 90 VAL A CA 1
ATOM 713 C C . VAL A 1 90 ? 3.104 2.118 7.302 1.00 82.81 90 VAL A C 1
ATOM 715 O O . VAL A 1 90 ? 2.695 2.562 6.216 1.00 82.81 90 VAL A O 1
ATOM 718 N N . ILE A 1 91 ? 3.799 0.989 7.409 1.00 83.69 91 ILE A N 1
ATOM 719 C CA . ILE A 1 91 ? 4.188 0.089 6.323 1.00 83.69 91 ILE A CA 1
ATOM 720 C C . ILE A 1 91 ? 3.500 -1.263 6.572 1.00 83.69 91 ILE A C 1
ATOM 722 O O . ILE A 1 91 ? 3.419 -1.680 7.727 1.00 83.69 91 ILE A O 1
ATOM 726 N N . PRO A 1 92 ? 2.988 -1.960 5.537 1.00 82.69 92 PRO A N 1
ATOM 727 C CA . PRO A 1 92 ? 2.432 -3.295 5.721 1.00 82.69 92 PRO A CA 1
ATOM 728 C C . PRO A 1 92 ? 3.504 -4.216 6.307 1.00 82.69 92 PRO A C 1
ATOM 730 O O . PRO A 1 92 ? 4.618 -4.275 5.788 1.00 82.69 92 PRO A O 1
ATOM 733 N N . SER A 1 93 ? 3.170 -4.904 7.393 1.00 81.06 93 SER A N 1
ATOM 734 C CA . SER A 1 93 ? 4.110 -5.717 8.179 1.00 81.06 93 SER A CA 1
ATOM 735 C C . SER A 1 93 ? 3.706 -7.192 8.234 1.00 81.06 93 SER A C 1
ATOM 737 O O . SER A 1 93 ? 4.557 -8.075 8.367 1.00 81.06 93 SER A O 1
ATOM 739 N N . ILE A 1 94 ? 2.414 -7.481 8.077 1.00 81.00 94 ILE A N 1
ATOM 740 C CA . ILE A 1 94 ? 1.871 -8.834 8.158 1.00 81.00 94 ILE A CA 1
ATOM 741 C C . ILE A 1 94 ? 1.907 -9.444 6.761 1.00 81.00 94 ILE A C 1
ATOM 743 O O . ILE A 1 94 ? 1.132 -9.051 5.893 1.00 81.00 94 ILE A O 1
ATOM 747 N N . PHE A 1 95 ? 2.762 -10.438 6.531 1.00 80.81 95 PHE A N 1
ATOM 748 C CA . PHE A 1 95 ? 2.806 -11.160 5.261 1.00 80.81 95 PHE A CA 1
ATOM 749 C C . PHE A 1 95 ? 2.846 -12.671 5.484 1.00 80.81 95 PHE A C 1
ATOM 751 O O . PHE A 1 95 ? 3.507 -13.141 6.409 1.00 80.81 95 PHE A O 1
ATOM 758 N N . PRO A 1 96 ? 2.207 -13.470 4.611 1.00 71.12 96 PRO A N 1
ATOM 759 C CA . PRO A 1 96 ? 2.230 -14.925 4.748 1.00 71.12 96 PRO A CA 1
ATOM 760 C C . PRO A 1 96 ? 3.650 -15.505 4.621 1.00 71.12 96 PRO A C 1
ATOM 762 O O . PRO A 1 96 ? 3.958 -16.518 5.244 1.00 71.12 96 PRO A O 1
ATOM 765 N N . PHE A 1 97 ? 4.535 -14.842 3.868 1.00 71.31 97 PHE A N 1
ATOM 766 C CA . PHE A 1 97 ? 5.913 -15.281 3.619 1.00 71.31 97 PHE A CA 1
ATOM 767 C C . PHE A 1 97 ? 6.937 -14.819 4.672 1.00 71.31 97 PHE A C 1
ATOM 769 O O . PHE A 1 97 ? 8.073 -15.288 4.650 1.00 71.31 97 PHE A O 1
ATOM 776 N N . THR A 1 98 ? 6.585 -13.915 5.596 1.00 62.62 98 THR A N 1
ATOM 777 C CA . THR A 1 98 ? 7.492 -13.463 6.673 1.00 62.62 98 THR A CA 1
ATOM 778 C C . THR A 1 98 ? 7.408 -14.333 7.929 1.00 62.62 98 THR A C 1
ATOM 780 O O . THR A 1 98 ? 7.991 -13.990 8.956 1.00 62.62 98 THR A O 1
ATOM 783 N N . SER A 1 99 ? 6.749 -15.493 7.853 1.00 53.56 99 SER A N 1
ATOM 784 C CA . SER A 1 99 ? 6.549 -16.456 8.943 1.00 53.56 99 SER A CA 1
ATOM 785 C C . SER A 1 99 ? 7.833 -17.210 9.342 1.00 53.56 99 SER A C 1
ATOM 787 O O . SER A 1 99 ? 7.885 -18.433 9.384 1.00 53.56 99 SER A O 1
ATOM 789 N N . LYS A 1 100 ? 8.887 -16.463 9.692 1.00 51.59 100 LYS A N 1
ATOM 790 C CA . LYS A 1 100 ? 9.960 -16.870 10.607 1.00 51.59 100 LYS A CA 1
ATOM 791 C C . LYS A 1 100 ? 10.488 -15.646 11.372 1.00 51.59 100 LYS A C 1
ATOM 793 O O . LYS A 1 100 ? 11.552 -15.128 11.038 1.00 51.59 100 LYS A O 1
ATOM 798 N N . ARG A 1 101 ? 9.791 -15.222 12.434 1.00 47.34 101 ARG A N 1
ATOM 799 C CA . ARG A 1 101 ? 10.318 -15.147 13.819 1.00 47.34 101 ARG A CA 1
ATOM 800 C C . ARG A 1 101 ? 9.296 -14.539 14.792 1.00 47.34 101 ARG A C 1
ATOM 802 O O . ARG A 1 101 ? 8.273 -14.014 14.386 1.00 47.34 101 ARG A O 1
ATOM 809 N N . LYS A 1 102 ? 9.561 -14.808 16.069 1.00 43.69 102 LYS A N 1
ATOM 810 C CA . LYS A 1 102 ? 8.657 -14.904 17.215 1.00 43.69 102 LYS A CA 1
ATOM 811 C C . LYS A 1 102 ? 7.940 -13.601 17.585 1.00 43.69 102 LYS A C 1
ATOM 813 O O . LYS A 1 102 ? 8.450 -12.515 17.355 1.00 43.69 102 LYS A O 1
ATOM 818 N N . ALA A 1 103 ? 6.784 -13.789 18.218 1.00 49.72 103 ALA A N 1
ATOM 819 C CA . ALA A 1 103 ? 6.072 -12.809 19.023 1.00 49.72 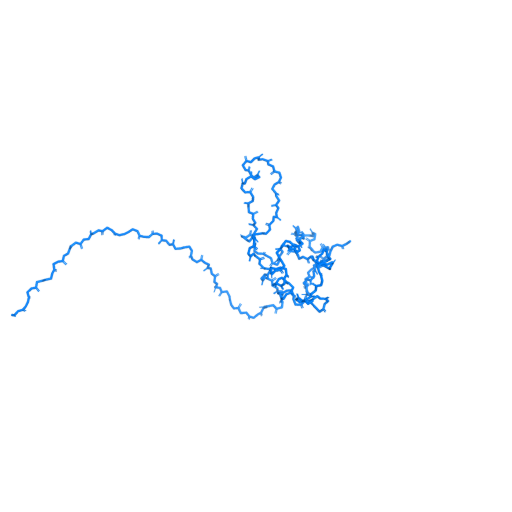103 ALA A CA 1
ATOM 820 C C . ALA A 1 103 ? 6.990 -12.057 20.003 1.00 49.72 103 ALA A C 1
ATOM 822 O O . ALA A 1 103 ? 7.983 -12.618 20.466 1.00 49.72 103 ALA A O 1
ATOM 823 N N . SER A 1 104 ? 6.536 -10.859 20.379 1.00 49.78 104 SER A N 1
ATOM 824 C CA . SER A 1 104 ? 7.128 -9.896 21.316 1.00 49.78 104 SER A CA 1
ATOM 825 C C . SER A 1 104 ? 7.947 -8.797 20.648 1.00 49.78 104 SER A C 1
ATOM 827 O O . SER A 1 104 ? 9.159 -8.893 20.574 1.00 49.78 104 SER A O 1
ATOM 829 N N . ASP A 1 105 ? 7.254 -7.744 20.222 1.00 45.47 105 ASP A N 1
ATOM 830 C CA . ASP A 1 105 ? 7.662 -6.363 20.497 1.00 45.47 105 ASP A CA 1
ATOM 831 C C . ASP A 1 105 ? 6.367 -5.551 20.634 1.00 45.47 105 ASP A C 1
ATOM 833 O O . ASP A 1 105 ? 5.830 -4.990 19.681 1.00 45.47 105 ASP A O 1
ATOM 837 N N . GLN A 1 106 ? 5.787 -5.594 21.835 1.00 45.72 106 GLN A N 1
ATOM 838 C CA . GLN A 1 106 ? 4.850 -4.560 22.258 1.00 45.72 106 GLN A CA 1
ATOM 839 C C . GLN A 1 106 ? 5.666 -3.289 22.522 1.00 45.72 106 GLN A C 1
ATOM 841 O O . GLN A 1 106 ? 6.655 -3.375 23.250 1.00 45.72 106 GLN A O 1
ATOM 846 N N . PRO A 1 107 ? 5.264 -2.111 22.017 1.00 42.25 107 PRO A N 1
ATOM 847 C CA . PRO A 1 107 ? 5.737 -0.867 22.591 1.00 42.25 107 PRO A CA 1
ATOM 848 C C . PRO A 1 107 ? 5.094 -0.762 23.976 1.00 42.25 107 PRO A C 1
ATOM 850 O O . PRO A 1 107 ? 3.913 -0.438 24.106 1.00 42.25 107 PRO A O 1
ATOM 853 N N . THR A 1 108 ? 5.844 -1.118 25.017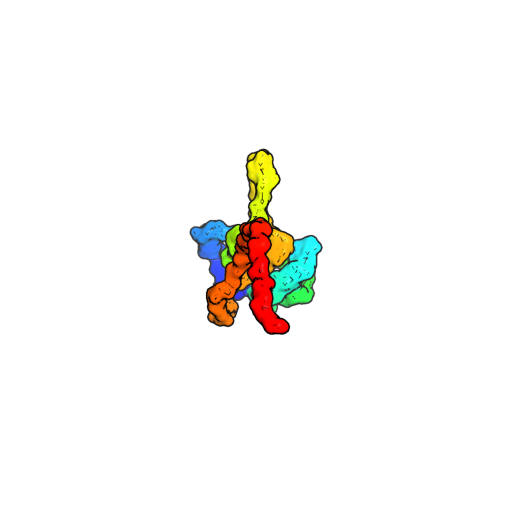 1.00 40.12 108 THR A N 1
ATOM 854 C CA . THR A 1 108 ? 5.480 -0.788 26.391 1.00 40.12 108 THR A CA 1
ATOM 855 C C . THR A 1 108 ? 5.358 0.724 26.471 1.00 40.12 108 THR A C 1
ATOM 857 O O . THR A 1 108 ? 6.351 1.440 26.394 1.00 40.12 108 THR A O 1
ATOM 860 N N . SER A 1 109 ? 4.122 1.201 26.581 1.00 45.50 109 SER A N 1
ATOM 861 C CA . SER A 1 109 ? 3.818 2.519 27.113 1.00 45.50 109 SER A CA 1
ATOM 862 C C . SER A 1 109 ? 4.534 2.662 28.454 1.00 45.50 109 SER A C 1
ATOM 864 O O . SER A 1 109 ? 4.237 1.903 29.381 1.00 45.50 109 SER A O 1
ATOM 866 N N . ASP A 1 110 ? 5.478 3.595 28.536 1.00 46.03 110 ASP A N 1
ATOM 867 C CA . ASP A 1 110 ? 6.168 3.944 29.773 1.00 46.03 110 ASP A CA 1
ATOM 868 C C . ASP A 1 110 ? 5.142 4.296 30.865 1.00 46.03 110 ASP A C 1
ATOM 870 O O . ASP A 1 110 ? 4.308 5.186 30.657 1.00 46.03 110 ASP A O 1
ATOM 874 N N . PRO A 1 111 ? 5.162 3.647 32.043 1.00 52.12 111 PRO A N 1
ATOM 875 C CA . PRO A 1 111 ? 4.434 4.156 33.185 1.00 52.12 111 PRO A CA 1
ATOM 876 C C . PRO A 1 111 ? 5.229 5.313 33.797 1.00 52.12 111 PRO A C 1
ATOM 878 O O . PRO A 1 111 ? 6.347 5.153 34.285 1.00 52.12 111 PRO A O 1
ATOM 881 N N . VAL A 1 112 ? 4.606 6.490 33.784 1.00 48.16 112 VAL A N 1
ATOM 882 C CA . VAL A 1 112 ? 4.935 7.625 34.649 1.00 48.16 112 VAL A CA 1
ATOM 883 C C . VAL A 1 112 ? 4.991 7.127 36.094 1.00 48.16 112 VAL A C 1
ATOM 885 O O . VAL A 1 112 ? 3.955 6.779 36.656 1.00 48.16 112 VAL A O 1
ATOM 888 N N . PHE A 1 113 ? 6.181 7.117 36.695 1.00 41.66 113 PHE A N 1
ATOM 889 C CA . PHE A 1 113 ? 6.333 7.024 38.144 1.00 41.66 113 PHE A CA 1
ATOM 890 C C . PHE A 1 113 ? 7.017 8.282 38.672 1.00 41.66 113 PHE A C 1
ATOM 892 O O . PHE A 1 113 ? 8.163 8.608 38.375 1.00 41.66 113 PHE A O 1
ATOM 899 N N . ASN A 1 114 ? 6.208 9.007 39.428 1.00 48.38 114 ASN A N 1
ATOM 900 C CA . ASN A 1 114 ? 6.555 10.027 40.391 1.00 48.38 114 ASN A CA 1
ATOM 901 C C . ASN A 1 114 ? 7.304 9.390 41.569 1.00 48.38 114 ASN A C 1
ATOM 903 O O . ASN A 1 114 ? 6.811 8.432 42.153 1.00 48.38 114 ASN A O 1
ATOM 907 N N . GLU A 1 115 ? 8.423 9.962 42.009 1.00 44.31 115 GLU A N 1
ATOM 908 C CA . GLU A 1 115 ? 8.884 9.676 43.367 1.00 44.31 115 GLU A CA 1
ATOM 909 C C . GLU A 1 115 ? 9.433 10.925 44.050 1.00 44.31 115 GLU A C 1
ATOM 911 O O . GLU A 1 115 ? 10.298 11.644 43.549 1.00 44.31 115 GLU A O 1
ATOM 916 N N . SER A 1 116 ? 8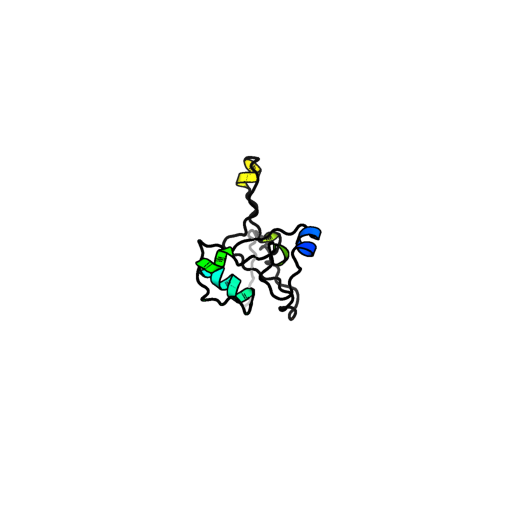.789 11.205 45.178 1.00 44.22 116 SER A N 1
ATOM 917 C CA . SER A 1 116 ? 8.991 12.3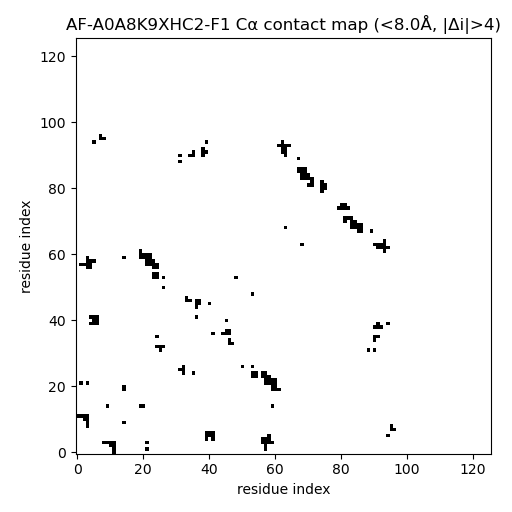25 46.076 1.00 44.22 116 SER A CA 1
ATOM 918 C C . SER A 1 116 ? 10.123 12.011 47.054 1.00 44.22 116 SER A C 1
ATOM 920 O O . SER A 1 116 ? 10.435 10.855 47.324 1.00 44.22 116 SER A O 1
ATOM 922 N N . ALA A 1 117 ? 10.713 13.067 47.599 1.00 52.88 117 ALA A N 1
ATOM 923 C CA . ALA A 1 117 ? 11.854 13.060 48.500 1.00 52.88 117 ALA A CA 1
ATOM 924 C C . ALA A 1 117 ? 11.771 12.060 49.668 1.00 52.88 117 ALA A C 1
ATOM 926 O O . ALA A 1 117 ? 10.746 11.965 50.347 1.00 52.88 117 ALA A O 1
ATOM 927 N N . LYS A 1 118 ? 12.922 11.473 50.031 1.00 47.91 118 LYS A N 1
ATOM 928 C CA . LYS A 1 118 ? 13.226 11.204 51.442 1.00 47.91 118 LYS A CA 1
ATOM 929 C C . LYS A 1 118 ? 14.729 11.181 51.738 1.00 47.91 118 LYS A C 1
ATOM 931 O O . LYS A 1 118 ? 15.463 10.332 51.246 1.00 47.91 118 LYS A O 1
ATOM 936 N N . SER A 1 119 ? 15.149 12.123 52.583 1.00 48.25 119 SER A N 1
ATOM 937 C CA . SER A 1 119 ? 16.397 12.105 53.352 1.00 48.25 119 SER A CA 1
ATOM 938 C C . SER A 1 119 ? 16.530 10.829 54.177 1.00 48.25 119 SER A C 1
ATOM 940 O O . SER A 1 119 ? 15.535 10.406 54.759 1.00 48.25 119 SER A O 1
ATOM 942 N N . THR A 1 120 ? 17.747 10.297 54.311 1.00 50.25 120 THR A N 1
ATOM 943 C CA . THR A 1 120 ? 18.310 9.623 55.508 1.00 50.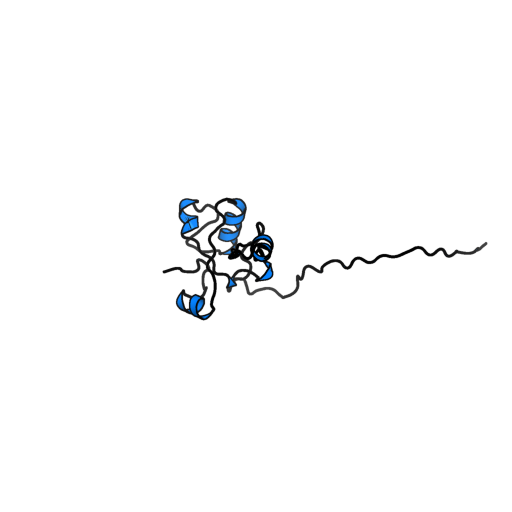25 120 THR A CA 1
ATOM 944 C C . THR A 1 120 ? 19.815 9.452 55.221 1.00 50.25 120 THR A C 1
ATOM 946 O O . THR A 1 120 ? 20.180 8.840 54.224 1.00 50.25 120 THR A O 1
ATOM 949 N N . GLU A 1 121 ? 20.690 10.259 55.825 1.00 49.03 121 GLU A N 1
ATOM 950 C CA . GLU A 1 121 ? 21.503 9.900 57.006 1.00 49.03 121 GLU A CA 1
ATOM 951 C C . GLU A 1 121 ? 22.398 8.665 56.787 1.00 49.03 121 GLU A C 1
ATOM 953 O O . GLU A 1 121 ? 21.919 7.534 56.764 1.00 49.03 121 GLU A O 1
ATOM 958 N N . ILE A 1 122 ? 23.716 8.880 56.688 1.00 61.53 122 ILE A N 1
ATOM 959 C CA . ILE A 1 122 ? 24.713 7.838 56.957 1.00 61.53 122 ILE A CA 1
ATOM 960 C C . ILE A 1 122 ? 25.705 8.343 58.003 1.00 61.53 122 ILE A C 1
ATOM 962 O O . ILE A 1 122 ? 26.354 9.377 57.849 1.00 61.53 122 ILE A O 1
ATOM 966 N N . ASN A 1 123 ? 25.745 7.594 59.098 1.00 45.62 123 ASN A N 1
ATOM 967 C CA . ASN A 1 123 ? 26.571 7.800 60.271 1.00 45.62 123 ASN A CA 1
ATOM 968 C C . ASN A 1 123 ? 28.028 7.377 60.027 1.00 45.62 123 ASN A C 1
ATOM 970 O O . ASN A 1 123 ? 28.289 6.366 59.383 1.00 45.62 123 ASN A O 1
ATOM 974 N N . SER A 1 124 ? 28.932 8.170 60.609 1.00 56.06 124 SER A N 1
ATOM 975 C CA . SER A 1 124 ? 30.091 7.783 61.431 1.00 56.06 124 SER A CA 1
ATOM 976 C C . SER A 1 124 ? 30.738 6.414 61.192 1.00 56.06 124 SER A C 1
ATOM 978 O O . SER A 1 124 ? 30.117 5.411 61.522 1.00 56.06 124 SER A O 1
ATOM 980 N N . VAL A 1 125 ? 32.030 6.407 60.816 1.00 54.53 125 VAL A N 1
ATOM 981 C CA . VAL A 1 125 ? 33.051 5.481 61.356 1.00 54.53 125 VAL A CA 1
ATOM 982 C C . VAL A 1 125 ? 34.459 6.118 61.270 1.00 54.53 125 VAL A C 1
ATOM 984 O O . VAL A 1 125 ? 34.854 6.559 60.194 1.00 54.53 125 VAL A O 1
ATOM 987 N N . CYS A 1 126 ? 35.165 6.063 62.412 1.00 47.75 126 CYS A N 1
ATOM 988 C CA . CYS A 1 126 ? 36.608 6.207 62.710 1.00 47.75 126 CYS A CA 1
ATOM 989 C C . CYS A 1 126 ? 37.331 7.545 62.494 1.00 47.75 126 CYS A C 1
ATOM 991 O O . CYS A 1 126 ? 37.664 7.893 61.343 1.00 47.75 126 CYS A O 1
#

Solvent-accessible surface area (backbone atoms only — not comparable to full-atom values): 8301 Å² total; per-residue (Å²): 138,70,58,49,54,38,72,92,5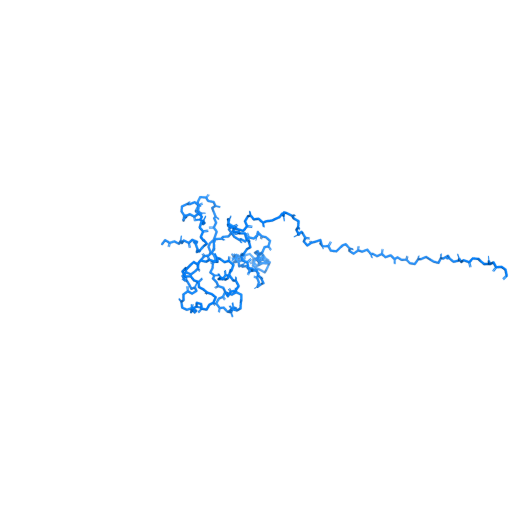6,64,54,51,70,54,34,57,76,68,68,54,50,77,44,65,57,52,81,89,42,59,71,58,36,28,50,37,31,59,59,45,65,28,94,92,45,53,61,83,56,58,74,87,52,39,85,74,41,26,42,46,47,81,25,46,59,84,82,45,42,40,77,46,60,65,28,60,75,67,74,43,90,55,62,90,43,65,38,94,87,65,60,61,74,56,51,85,86,63,81,80,77,78,89,84,82,74,85,76,77,80,78,89,76,88,83,78,90,78,92,79,89,84,82,88,84,136

Organism: Oncorhynchus mykiss (NCBI:txid8022)

pLDDT: mean 72.16, std 14.25, range [40.12, 88.19]

InterPro domains:
  IPR006612 THAP-type zinc finger [PF05485] (4-95)
  IPR006612 THAP-type zinc finger [PS50950] (1-95)
  IPR006612 THAP-type zinc finger [SM00692] (22-100)
  IPR006612 THAP-type zinc finger [SM00980] (2-101)
  IPR038441 THAP-type zinc finger superfamily [G3DSA:6.20.210.20] (1-84)
  IPR052224 THAP domain-containing protein [PTHR46927] (4-111)

Foldseek 3Di:
DAAALAPPDDGPVVCVVVVKDKDFQPLVCLVQSLLQQVQSPHPVGHSPDDSVCRRNHIHICVLDDPVQWDPPVVCVVVVHDDDRDGPPNDHRDDHPVVPDDDDDDDPPDDDDDDDDDDDDDDDDDD

Mean predicted aligned error: 13.69 Å

Sequence (126 aa):
MVWCSVPGCANYKQAQAAGVTFHRLPVRDITRSRQWLAAIKNAAYDVNTALDKYPNVRVCSQHFQPEDFETDLRSQLMGLPGRRTLKSEVIPSIFPFTSKRKASDQPTSDPVFNESAKSTEINSVC

Radius of gyration: 22.63 Å; Cα contacts (8 Å, |Δi|>4): 120; chains: 1; bounding box: 57×33×76 Å